Protein AF-A0ABC8UKL0-F1 (afdb_monomer)

Sequence (51 aa):
NPALRHGKPGTGVGLGYGLRFKSQLGYFQVDYAINAYQQKTLYFGLGNVPS

Foldseek 3Di:
DCPPDDDDPDPKDKDKDKDWDDDLQWIWIWIWIAIPVRDIDIDIDTGGDDD

pLDDT: mean 75.58, std 13.9, range [47.44, 90.81]

Secondary structure (DSSP, 8-state):
-GGG-S--------EEEEEEEE-SSEEEEEEEEE-TT--EEEEEEEEEPP-

Mean predicted aligned error: 10.92 Å

Organism: NCBI:txid185542

InterPro domains:
  IPR039910 Surface antigen D15-like [PTHR12815] (1-47)

Solvent-accessible surface area (backbone atoms only — not comparable to full-atom values): 3332 Å² total; per-residue (Å²): 130,80,90,78,71,77,84,79,91,78,89,70,64,64,57,67,54,72,51,75,51,77,55,93,70,23,38,40,35,39,37,40,37,31,40,68,84,71,49,75,45,81,46,77,46,79,46,67,55,86,127

Structure (mmCIF, N/CA/C/O backbone):
data_AF-A0ABC8UKL0-F1
#
_entry.id   AF-A0ABC8UKL0-F1
#
loop_
_atom_site.group_PDB
_atom_site.id
_atom_site.type_symbol
_atom_site.label_atom_id
_atom_site.label_alt_id
_atom_site.label_comp_id
_atom_site.label_asym_id
_atom_site.label_entity_id
_atom_site.label_seq_id
_atom_site.pdbx_PDB_ins_code
_atom_site.Cartn_x
_atom_site.Cartn_y
_atom_site.Cartn_z
_atom_site.occupancy
_atom_site.B_iso_or_equiv
_atom_site.auth_seq_id
_atom_site.auth_comp_id
_atom_site.auth_asym_id
_atom_site.auth_atom_id
_atom_site.pdbx_PDB_model_num
ATOM 1 N N . ASN A 1 1 ? -6.308 8.403 -34.431 1.00 47.75 1 ASN A N 1
ATOM 2 C CA . ASN A 1 1 ? -6.236 8.327 -32.957 1.00 47.75 1 ASN A CA 1
ATOM 3 C C . ASN A 1 1 ? -4.851 8.811 -32.505 1.00 47.75 1 ASN A C 1
ATOM 5 O O . ASN A 1 1 ? -3.885 8.111 -32.784 1.00 47.75 1 ASN A O 1
ATOM 9 N N . PRO A 1 2 ? -4.699 10.016 -31.919 1.00 47.44 2 PRO A N 1
ATOM 10 C CA . PRO A 1 2 ? -3.399 10.659 -31.674 1.00 47.44 2 PRO A CA 1
ATOM 11 C C . PRO A 1 2 ? -2.642 10.161 -30.425 1.00 47.44 2 PRO A C 1
ATOM 13 O O . PRO A 1 2 ? -1.589 10.703 -30.103 1.00 47.44 2 PRO A O 1
ATOM 16 N N . ALA A 1 3 ? -3.128 9.121 -29.738 1.00 52.09 3 ALA A N 1
ATOM 17 C CA . ALA A 1 3 ? -2.536 8.608 -28.495 1.00 52.09 3 ALA A CA 1
ATOM 18 C C . ALA A 1 3 ? -1.180 7.874 -28.660 1.00 52.09 3 ALA A C 1
ATOM 20 O O . ALA A 1 3 ? -0.548 7.533 -27.667 1.00 52.09 3 ALA A O 1
ATOM 21 N N . LEU A 1 4 ? -0.717 7.652 -29.898 1.00 53.69 4 LEU A N 1
ATOM 22 C CA . LEU A 1 4 ? 0.567 7.009 -30.234 1.00 53.69 4 LEU A CA 1
ATOM 23 C C . LEU A 1 4 ? 1.724 8.007 -30.449 1.00 53.69 4 LEU A C 1
ATOM 25 O O . LEU A 1 4 ? 2.842 7.596 -30.763 1.00 53.69 4 LEU A O 1
ATOM 29 N N . ARG A 1 5 ? 1.492 9.321 -30.285 1.00 56.16 5 ARG A 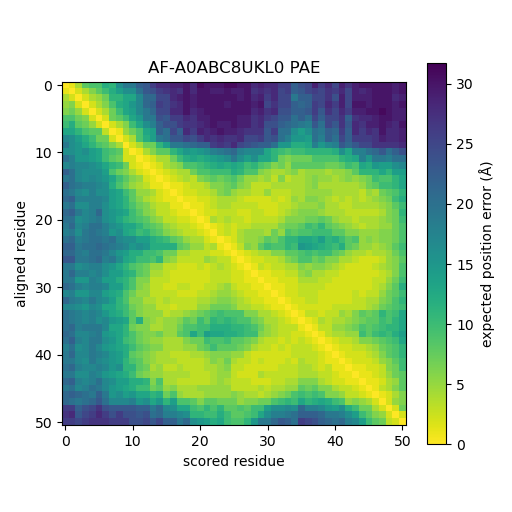N 1
ATOM 30 C CA . ARG A 1 5 ? 2.559 10.335 -30.335 1.00 56.16 5 ARG A CA 1
ATOM 31 C C . ARG A 1 5 ? 3.446 10.249 -29.084 1.00 56.16 5 ARG A C 1
ATOM 33 O O . ARG A 1 5 ? 3.243 10.948 -28.103 1.00 56.16 5 ARG A O 1
ATOM 40 N N . HIS A 1 6 ? 4.461 9.397 -29.191 1.00 53.16 6 HIS A N 1
ATOM 41 C CA . HIS A 1 6 ? 5.856 9.821 -29.082 1.00 53.16 6 HIS A CA 1
ATOM 42 C C . HIS A 1 6 ? 6.265 10.471 -27.739 1.00 53.16 6 HIS A C 1
ATOM 44 O O . HIS A 1 6 ? 6.220 11.688 -27.588 1.00 53.16 6 HIS A O 1
ATOM 50 N N . GLY A 1 7 ? 6.774 9.659 -26.800 1.00 54.16 7 GLY A N 1
ATOM 51 C CA . GLY A 1 7 ? 7.883 10.125 -25.954 1.00 54.16 7 GLY A CA 1
ATOM 52 C C . GLY A 1 7 ? 7.658 10.383 -24.461 1.00 54.16 7 GLY A C 1
ATOM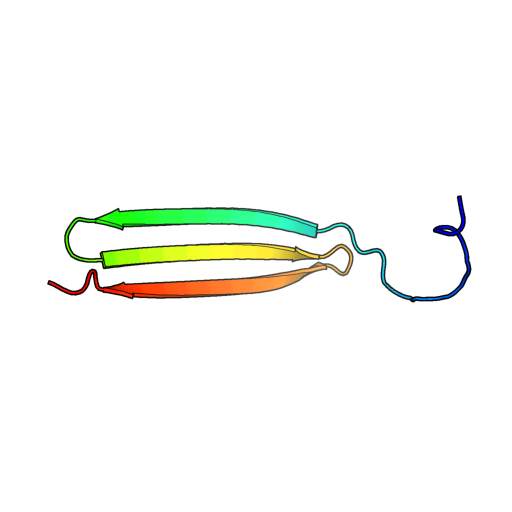 53 O O . GLY A 1 7 ? 8.470 11.098 -23.885 1.00 54.16 7 GLY A O 1
ATOM 54 N N . LYS A 1 8 ? 6.654 9.805 -23.785 1.00 54.72 8 LYS A N 1
ATOM 55 C CA . LYS A 1 8 ? 6.721 9.698 -22.309 1.00 54.72 8 LYS A CA 1
ATOM 56 C C . LYS A 1 8 ? 7.373 8.363 -21.921 1.00 54.72 8 LYS A C 1
ATOM 58 O O . LYS A 1 8 ? 6.744 7.326 -22.132 1.00 54.72 8 LYS A O 1
ATOM 63 N N . PRO A 1 9 ? 8.608 8.350 -21.382 1.00 56.12 9 PRO A N 1
ATOM 64 C CA . PRO A 1 9 ? 9.190 7.136 -20.832 1.00 56.12 9 PRO A CA 1
ATOM 65 C C . PRO A 1 9 ? 8.390 6.759 -19.587 1.00 56.12 9 PRO A C 1
ATOM 67 O O . PRO A 1 9 ? 8.290 7.552 -18.653 1.00 56.12 9 PRO A O 1
ATOM 70 N N . GLY A 1 10 ? 7.805 5.563 -19.591 1.00 54.62 10 GLY A N 1
ATOM 71 C CA . GLY A 1 10 ? 7.200 4.988 -18.392 1.00 54.62 10 GLY A CA 1
ATOM 72 C C . GLY A 1 10 ? 5.808 4.400 -18.587 1.00 54.62 10 GLY A C 1
ATOM 73 O O . GLY A 1 10 ? 4.910 4.693 -17.807 1.00 54.62 10 GLY A O 1
ATOM 74 N N . THR A 1 11 ? 5.604 3.543 -19.586 1.00 60.09 11 THR A N 1
ATOM 75 C CA . THR A 1 11 ? 4.532 2.542 -19.494 1.00 60.09 11 THR A CA 1
ATOM 76 C C . THR A 1 11 ? 5.062 1.383 -18.651 1.00 60.09 11 THR A C 1
ATOM 78 O O . THR A 1 11 ? 5.783 0.527 -19.158 1.00 60.09 11 THR A O 1
ATOM 81 N N . GLY A 1 12 ? 4.772 1.400 -17.350 1.00 61.50 12 GLY A N 1
ATOM 82 C CA . GLY A 1 12 ? 5.078 0.309 -16.424 1.00 61.50 12 GLY A CA 1
ATOM 83 C C . GLY A 1 12 ? 3.821 -0.505 -16.129 1.00 61.50 12 GLY A C 1
ATOM 84 O O . GLY A 1 12 ? 2.777 0.067 -15.824 1.00 61.50 12 GLY A O 1
ATOM 85 N N . VAL A 1 13 ? 3.914 -1.832 -16.218 1.00 61.94 13 VAL A N 1
ATOM 86 C CA . VAL A 1 13 ? 2.853 -2.745 -15.772 1.00 61.94 13 VAL A CA 1
ATOM 87 C C . VAL A 1 13 ? 3.157 -3.119 -14.324 1.00 61.94 13 VAL A C 1
ATOM 89 O O . VAL A 1 13 ? 4.238 -3.622 -14.033 1.00 61.94 13 VAL A O 1
ATOM 92 N N . GLY A 1 14 ? 2.242 -2.823 -13.405 1.00 72.38 14 GLY A N 1
ATOM 93 C CA . GLY A 1 14 ? 2.382 -3.161 -11.990 1.00 72.38 14 GLY A CA 1
ATOM 94 C C . GLY A 1 14 ? 1.373 -4.221 -11.574 1.00 72.38 14 GLY A C 1
ATOM 95 O O . GLY A 1 14 ? 0.240 -4.218 -12.052 1.00 72.38 14 GLY A O 1
ATOM 96 N N . LEU A 1 15 ? 1.778 -5.113 -10.675 1.00 76.19 15 LEU A N 1
ATOM 97 C CA . LEU A 1 15 ? 0.887 -6.057 -10.006 1.00 76.19 15 LEU A CA 1
ATOM 98 C C . LEU A 1 15 ? 0.813 -5.673 -8.536 1.00 76.19 15 LEU A C 1
ATOM 100 O O . LEU A 1 15 ? 1.839 -5.426 -7.902 1.00 76.19 15 LEU A O 1
ATOM 104 N N . GLY A 1 16 ? -0.395 -5.614 -7.991 1.00 84.44 16 GLY A N 1
ATOM 105 C CA . GLY A 1 16 ? -0.597 -5.256 -6.597 1.00 84.44 16 GLY A CA 1
ATOM 106 C C . GLY A 1 16 ? -1.689 -6.078 -5.936 1.00 84.44 16 GLY A C 1
ATOM 107 O O . GLY A 1 16 ? -2.595 -6.575 -6.600 1.00 84.44 16 GLY A O 1
ATOM 108 N N . TYR A 1 17 ? -1.580 -6.199 -4.618 1.00 84.06 17 TYR A N 1
ATOM 109 C CA . TYR A 1 17 ? -2.549 -6.843 -3.745 1.00 84.06 17 TYR A CA 1
ATOM 110 C C . TYR A 1 17 ? -2.911 -5.883 -2.618 1.00 84.06 17 TYR A C 1
ATOM 112 O O . TYR A 1 17 ? -2.028 -5.325 -1.971 1.00 84.06 17 TYR A O 1
ATOM 120 N N . GLY A 1 18 ? -4.208 -5.693 -2.394 1.00 88.62 18 GLY A N 1
ATOM 121 C CA . GLY A 1 18 ? -4.727 -4.789 -1.374 1.00 88.62 18 GLY A CA 1
ATOM 122 C C . GLY A 1 18 ? -5.628 -5.514 -0.389 1.00 88.62 18 GLY A C 1
ATOM 123 O O . GLY A 1 18 ? -6.473 -6.319 -0.781 1.00 88.62 18 GLY A O 1
ATOM 124 N N . LEU A 1 19 ? -5.459 -5.206 0.893 1.00 87.81 19 LEU A N 1
ATOM 125 C CA . LEU A 1 19 ? -6.368 -5.591 1.962 1.00 87.81 19 LEU A CA 1
ATOM 126 C C . LEU A 1 19 ? -7.027 -4.331 2.506 1.00 87.81 19 LEU A C 1
ATOM 128 O O . LEU A 1 19 ? -6.360 -3.409 2.975 1.00 87.81 19 LEU A O 1
ATOM 132 N N . ARG A 1 20 ? -8.359 -4.301 2.469 1.00 89.38 20 ARG A N 1
ATOM 133 C CA . ARG A 1 20 ? -9.148 -3.219 3.052 1.00 89.38 20 ARG A CA 1
ATOM 134 C C . ARG A 1 20 ? -10.079 -3.788 4.108 1.00 89.38 20 ARG A C 1
ATOM 136 O O . ARG A 1 20 ? -11.028 -4.500 3.796 1.00 89.38 20 ARG A O 1
ATOM 143 N N . PHE A 1 21 ? -9.817 -3.422 5.351 1.00 85.81 21 PHE A N 1
ATOM 144 C CA . PHE A 1 21 ? -10.653 -3.736 6.491 1.00 85.81 21 PHE A CA 1
ATOM 145 C C . PHE A 1 21 ? -11.514 -2.52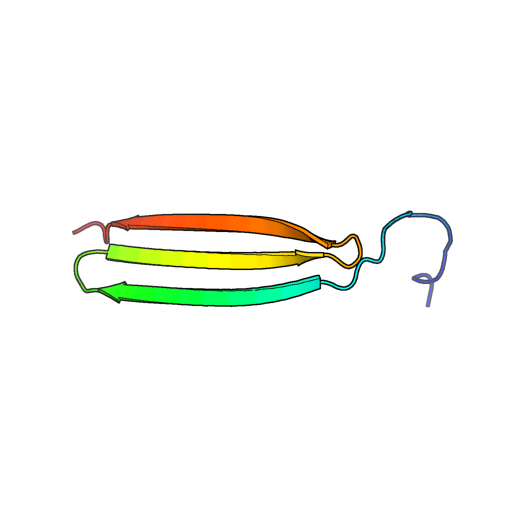0 6.834 1.00 85.81 21 PHE A C 1
ATOM 147 O O . PHE A 1 21 ? -11.002 -1.440 7.122 1.00 85.81 21 PHE A O 1
ATOM 154 N N . LYS A 1 22 ? -12.837 -2.677 6.786 1.00 85.00 22 LYS A N 1
ATOM 155 C CA . LYS A 1 22 ? -13.784 -1.662 7.259 1.00 85.00 22 LYS A CA 1
ATOM 156 C C . LYS A 1 22 ? -14.439 -2.165 8.535 1.00 85.00 22 LYS A C 1
ATOM 158 O O . LYS A 1 22 ? -15.000 -3.256 8.541 1.00 85.00 22 LYS A O 1
ATOM 163 N N . SER A 1 23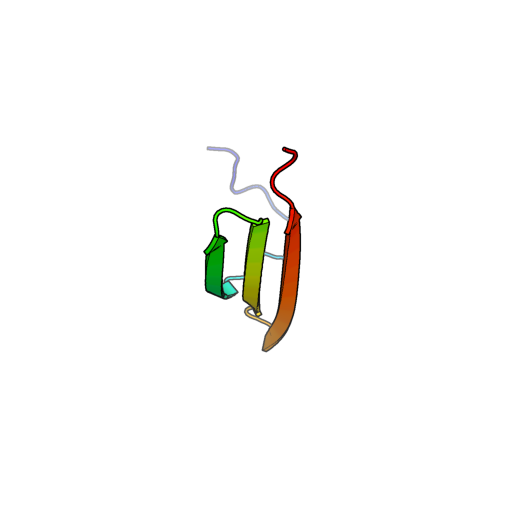 ? -14.385 -1.358 9.585 1.00 79.81 23 SER A N 1
ATOM 164 C CA . SER A 1 23 ? -15.125 -1.566 10.825 1.00 79.81 23 SER A CA 1
ATOM 165 C C . SER A 1 23 ? -16.042 -0.371 11.095 1.00 79.81 23 SER A C 1
ATOM 167 O O . SER A 1 23 ? -15.950 0.665 10.436 1.00 79.81 23 SER A O 1
ATOM 169 N N . GLN A 1 24 ? -16.930 -0.507 12.078 1.00 79.25 24 GLN A N 1
ATOM 170 C CA . GLN A 1 24 ? -17.771 0.601 12.544 1.00 79.25 24 GLN A CA 1
ATOM 171 C C . GLN A 1 24 ? -16.960 1.734 13.201 1.00 79.25 24 GLN A C 1
ATOM 173 O O . GLN A 1 24 ? -17.461 2.845 13.308 1.00 79.25 24 GLN A O 1
ATOM 178 N N . LEU A 1 25 ? -15.714 1.468 13.613 1.00 79.44 25 LEU A N 1
ATOM 179 C CA . LEU A 1 25 ? -14.821 2.441 14.253 1.00 79.44 25 LEU A CA 1
ATOM 180 C C . LEU A 1 25 ? -13.895 3.144 13.246 1.00 79.44 25 LEU A C 1
ATOM 182 O O . LEU A 1 25 ? -13.363 4.213 13.525 1.00 79.44 25 LEU A O 1
ATOM 186 N N . GLY A 1 26 ? -13.693 2.571 12.059 1.00 83.19 26 GLY A N 1
ATOM 187 C CA . GLY A 1 26 ? -12.801 3.151 11.061 1.00 83.19 26 GLY A CA 1
ATOM 188 C C . GLY A 1 26 ? -12.555 2.248 9.863 1.00 83.19 26 GLY A C 1
ATOM 189 O O . GLY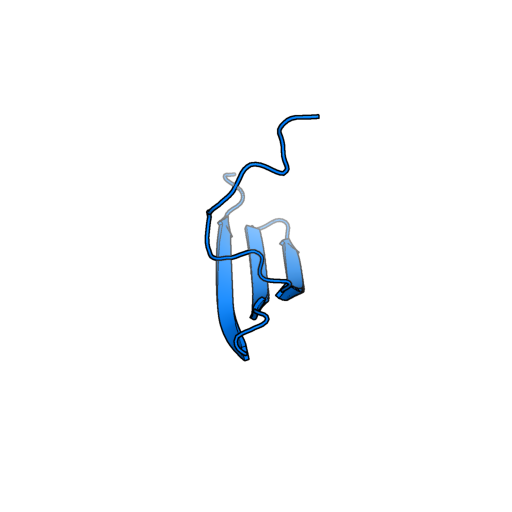 A 1 26 ? -13.081 1.142 9.754 1.00 83.19 26 GLY A O 1
ATOM 190 N N . TYR A 1 27 ? -11.708 2.715 8.956 1.00 87.06 27 TYR A N 1
ATOM 191 C CA . TYR A 1 27 ? -11.176 1.912 7.869 1.00 87.06 27 TYR A CA 1
ATOM 192 C C . TYR A 1 27 ? -9.658 1.813 7.979 1.00 87.06 27 TYR A C 1
ATOM 194 O O . TYR A 1 27 ? -8.952 2.784 8.248 1.00 87.06 27 TYR A O 1
ATOM 202 N N . PHE A 1 28 ? -9.168 0.608 7.737 1.00 90.19 28 PHE A N 1
ATOM 203 C CA . PHE A 1 28 ? -7.764 0.298 7.581 1.00 90.19 28 PHE A CA 1
ATOM 204 C C . PHE A 1 28 ? -7.557 -0.271 6.186 1.00 90.19 28 PHE A C 1
ATOM 206 O O . PHE A 1 28 ? -8.265 -1.179 5.753 1.00 90.19 28 PHE A O 1
ATOM 213 N N . GLN A 1 29 ? -6.605 0.282 5.458 1.00 90.81 29 GLN A N 1
ATOM 214 C CA . GLN A 1 29 ? -6.258 -0.157 4.122 1.00 90.81 29 GLN A CA 1
ATOM 215 C C . GLN A 1 29 ? -4.755 -0.347 4.045 1.00 90.81 29 GLN A C 1
ATOM 217 O O . GLN A 1 29 ? -3.997 0.506 4.495 1.00 90.81 29 GLN A O 1
ATOM 222 N N . VAL A 1 30 ? -4.339 -1.456 3.452 1.00 90.50 30 VAL A N 1
ATOM 223 C CA . VAL A 1 30 ? -2.948 -1.722 3.116 1.00 90.50 30 VAL A CA 1
ATOM 224 C C . VAL A 1 30 ? -2.911 -2.214 1.686 1.00 90.50 30 VAL A C 1
ATOM 226 O O . VAL A 1 30 ? -3.498 -3.248 1.378 1.00 90.50 30 VAL A O 1
ATOM 229 N N . ASP A 1 31 ? -2.205 -1.490 0.829 1.00 90.69 31 ASP A N 1
ATOM 230 C CA . ASP A 1 31 ? -1.982 -1.875 -0.556 1.00 90.69 31 ASP A CA 1
ATOM 231 C C . ASP A 1 31 ? -0.500 -2.129 -0.787 1.00 90.69 31 ASP A C 1
ATOM 233 O O . ASP A 1 31 ? 0.365 -1.298 -0.506 1.00 90.69 31 ASP A O 1
ATOM 237 N N . TYR A 1 32 ? -0.209 -3.303 -1.323 1.00 87.94 32 TYR A N 1
ATOM 238 C CA . TYR A 1 32 ? 1.114 -3.713 -1.739 1.00 87.94 32 TYR A CA 1
ATOM 239 C C . TYR A 1 32 ? 1.183 -3.671 -3.258 1.00 87.94 32 TYR A C 1
ATOM 241 O O . TYR A 1 32 ? 0.486 -4.431 -3.923 1.00 87.94 32 TYR A O 1
ATOM 249 N N . ALA A 1 33 ? 2.020 -2.807 -3.819 1.00 86.06 33 ALA A N 1
ATOM 250 C CA . ALA A 1 33 ? 2.210 -2.686 -5.257 1.00 86.06 33 ALA A CA 1
ATOM 251 C C . ALA A 1 33 ? 3.647 -3.046 -5.635 1.00 86.06 33 ALA A C 1
ATOM 253 O O . ALA A 1 33 ? 4.600 -2.620 -4.986 1.00 86.06 33 ALA A O 1
ATOM 254 N N . ILE A 1 34 ? 3.808 -3.816 -6.706 1.00 83.94 34 ILE A N 1
ATOM 255 C CA . ILE A 1 34 ? 5.102 -4.107 -7.318 1.00 83.94 34 ILE A CA 1
ATOM 256 C C . ILE A 1 34 ? 5.064 -3.600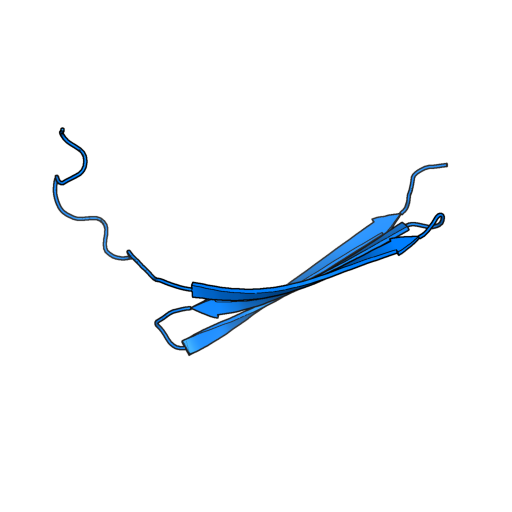 -8.756 1.00 83.94 34 ILE A C 1
ATOM 258 O O . ILE A 1 34 ? 4.172 -3.960 -9.524 1.00 83.94 34 ILE A O 1
ATOM 262 N N . ASN A 1 35 ? 6.024 -2.760 -9.130 1.00 79.75 35 ASN A N 1
ATOM 263 C CA . ASN A 1 35 ? 6.163 -2.267 -10.500 1.00 79.75 35 ASN A CA 1
ATOM 264 C C . ASN A 1 35 ? 6.974 -3.253 -11.372 1.00 79.75 35 ASN A C 1
ATOM 266 O O . ASN A 1 35 ? 7.708 -4.091 -10.849 1.00 79.75 35 ASN A O 1
ATOM 270 N N . ALA A 1 36 ? 6.911 -3.107 -12.697 1.00 75.31 36 ALA A N 1
ATOM 271 C CA . ALA A 1 36 ? 7.730 -3.821 -13.682 1.00 75.31 36 ALA A CA 1
ATOM 272 C C . ALA A 1 36 ? 9.242 -3.715 -13.417 1.00 75.31 36 ALA A C 1
ATOM 274 O O . ALA A 1 36 ? 10.000 -4.609 -13.776 1.00 75.31 36 ALA A O 1
ATOM 275 N N . TYR A 1 37 ? 9.677 -2.650 -12.741 1.00 81.62 37 TYR A N 1
ATOM 276 C CA . TYR A 1 37 ? 11.061 -2.455 -12.298 1.00 81.62 37 TYR A CA 1
ATOM 277 C C . TYR A 1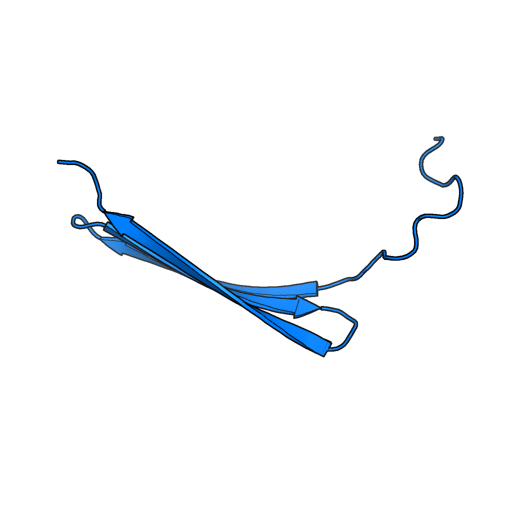 37 ? 11.380 -3.140 -10.960 1.00 81.62 37 TYR A C 1
ATOM 279 O O . TYR A 1 37 ? 12.367 -2.803 -10.312 1.00 81.62 37 TYR A O 1
ATOM 287 N N . GLN A 1 38 ? 10.516 -4.053 -10.501 1.00 75.00 38 GLN A N 1
ATOM 288 C CA . GLN A 1 38 ? 10.650 -4.808 -9.249 1.00 75.00 38 GLN A CA 1
ATOM 289 C C . GLN A 1 38 ? 10.662 -3.937 -7.978 1.00 75.00 38 GLN A C 1
ATOM 291 O O . GLN A 1 38 ? 10.930 -4.418 -6.876 1.00 75.00 38 GLN A O 1
ATOM 296 N N . GLN A 1 39 ? 10.315 -2.657 -8.123 1.00 81.50 39 GLN A N 1
ATOM 297 C CA . GLN A 1 39 ? 10.128 -1.724 -7.023 1.00 81.50 39 GLN A CA 1
ATOM 298 C C . GLN A 1 39 ? 8.851 -2.074 -6.271 1.00 81.50 39 GLN A C 1
ATOM 300 O O . GLN A 1 39 ? 7.767 -2.125 -6.852 1.00 81.50 39 GLN A O 1
ATOM 305 N N . LYS A 1 40 ? 9.012 -2.321 -4.974 1.00 86.12 40 LYS A N 1
ATOM 306 C CA . LYS A 1 40 ? 7.9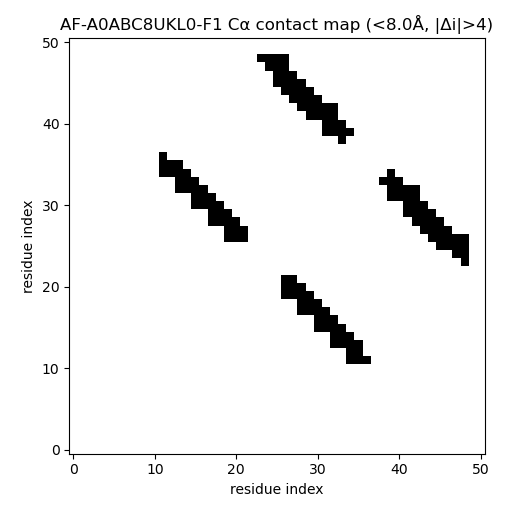42 -2.661 -4.043 1.00 86.12 40 LYS A CA 1
ATOM 307 C C . LYS A 1 40 ? 7.528 -1.400 -3.304 1.00 86.12 40 LYS A C 1
ATOM 309 O O . LYS A 1 40 ? 8.358 -0.761 -2.661 1.00 86.12 40 LYS A O 1
ATOM 314 N N . THR A 1 41 ? 6.253 -1.063 -3.376 1.00 87.00 41 THR A N 1
ATOM 315 C CA . THR A 1 41 ? 5.678 0.094 -2.702 1.00 87.00 41 THR A CA 1
ATOM 316 C C . THR A 1 41 ? 4.545 -0.368 -1.804 1.00 87.00 41 THR A C 1
ATOM 318 O O . THR A 1 41 ? 3.639 -1.076 -2.238 1.00 87.00 41 THR A O 1
ATOM 321 N N . LEU A 1 42 ? 4.629 0.020 -0.536 1.00 88.31 42 LEU A N 1
ATOM 322 C CA . LEU A 1 42 ? 3.610 -0.229 0.473 1.00 88.31 42 LEU A CA 1
ATOM 323 C C . LEU A 1 42 ? 2.862 1.068 0.739 1.00 88.31 42 LEU A C 1
ATOM 325 O O . LEU A 1 42 ? 3.468 2.064 1.130 1.00 88.31 42 LEU A O 1
ATOM 329 N N . TYR A 1 43 ? 1.551 1.031 0.556 1.00 88.81 43 TYR A N 1
ATOM 330 C CA . TYR A 1 43 ? 0.647 2.101 0.933 1.00 88.81 43 TYR A CA 1
ATOM 331 C C . TYR A 1 43 ? -0.180 1.633 2.119 1.00 88.81 43 TYR A C 1
ATOM 333 O O . TYR A 1 43 ? -0.711 0.525 2.114 1.00 88.81 43 TYR A O 1
ATOM 341 N N . PHE A 1 44 ? -0.296 2.474 3.137 1.00 90.50 44 PHE A N 1
ATOM 342 C CA . PHE A 1 44 ? -1.176 2.230 4.268 1.00 90.50 44 PHE A CA 1
ATOM 343 C C . PHE A 1 44 ? -2.063 3.451 4.481 1.00 90.50 44 PHE A C 1
ATOM 345 O O . PHE A 1 44 ? -1.620 4.594 4.381 1.00 90.50 44 PHE A O 1
ATOM 352 N N . GLY A 1 45 ? -3.337 3.195 4.742 1.00 87.38 45 GLY A N 1
ATOM 353 C CA . GLY A 1 45 ? -4.355 4.193 5.006 1.00 87.38 45 GLY A CA 1
ATOM 354 C C . GLY A 1 45 ? -5.092 3.831 6.282 1.00 87.38 45 GLY A C 1
ATOM 355 O O . GLY A 1 45 ? -5.599 2.721 6.426 1.00 87.38 45 GLY A O 1
ATOM 356 N N . LEU A 1 46 ? -5.156 4.780 7.203 1.00 86.56 46 LEU A N 1
ATOM 357 C CA . LEU A 1 46 ? -5.952 4.698 8.418 1.00 86.56 46 LEU A CA 1
ATOM 358 C C . LEU A 1 46 ? -6.929 5.865 8.393 1.00 86.56 46 LEU A C 1
ATOM 360 O O . LEU A 1 46 ? -6.526 7.002 8.150 1.00 86.56 46 LEU A O 1
ATOM 364 N N . GLY A 1 47 ? -8.202 5.595 8.643 1.00 83.62 47 GLY A N 1
ATOM 365 C CA . GLY A 1 47 ? -9.190 6.642 8.849 1.00 83.62 47 GLY A CA 1
ATOM 366 C C . GLY A 1 47 ? -10.205 6.227 9.894 1.00 83.62 47 GLY A C 1
ATOM 367 O O . GLY A 1 47 ? -10.578 5.060 9.987 1.00 83.62 47 GLY A O 1
ATOM 368 N N . ASN A 1 48 ? -10.639 7.191 10.695 1.00 77.56 48 ASN A N 1
ATOM 369 C CA . ASN A 1 48 ? -11.751 7.009 11.618 1.00 77.56 48 ASN A CA 1
ATOM 370 C C . ASN A 1 48 ? -13.058 7.319 10.889 1.00 77.56 48 ASN A C 1
ATOM 372 O O . ASN A 1 48 ? -13.080 8.167 9.994 1.00 77.56 48 ASN A O 1
ATOM 376 N N . VAL A 1 49 ? -14.143 6.644 11.267 1.00 68.12 49 VAL A N 1
ATOM 377 C CA . VAL A 1 49 ? -15.479 7.119 10.892 1.00 68.12 49 VAL A CA 1
ATOM 378 C C . VAL A 1 49 ? -15.762 8.312 11.810 1.00 68.12 49 VAL A C 1
ATOM 380 O O . VAL A 1 49 ? -15.745 8.115 13.026 1.00 68.12 49 VAL A O 1
ATOM 383 N N . PRO A 1 50 ? -15.937 9.544 11.296 1.00 61.38 50 PRO A N 1
ATOM 384 C CA . PRO A 1 50 ? -16.385 10.637 12.144 1.00 61.38 50 PRO A CA 1
ATOM 385 C C . PRO A 1 50 ? -17.783 10.269 12.646 1.00 61.38 50 PRO A C 1
ATOM 387 O O . PRO A 1 50 ? -18.667 9.982 11.837 1.00 61.38 50 PRO A O 1
ATOM 390 N N . SER A 1 51 ? -17.921 10.194 13.968 1.00 60.25 51 SER A N 1
ATOM 391 C CA . SER A 1 51 ? -19.189 10.029 14.685 1.00 60.25 51 SER A CA 1
ATOM 392 C C . SER A 1 51 ? -20.125 11.202 14.446 1.00 60.25 51 SER A C 1
ATOM 394 O O . SER A 1 51 ? -19.605 12.342 14.511 1.00 60.25 51 SER A O 1
#

Nearest PDB structures (foldseek):
  2gr8-assembly2_F  TM=8.715E-01  e=2.996E-01  Haemophilus influenzae
  7fds-assembly1_A  TM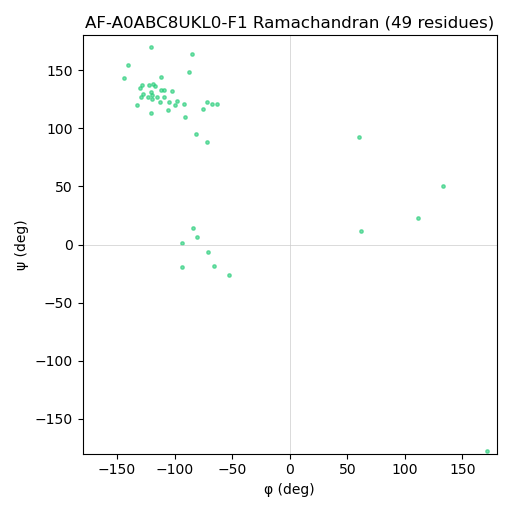=6.441E-01  e=9.899E-01  Mycobacterium tuberculosis H37Rv
  5w8m-assembly3_C  TM=6.480E-01  e=1.356E+00  Thermochaetoides thermophila
  4lid-assembly1_B  TM=7.231E-01  e=1.978E+00  Sulfolobus spindle-shaped virus 1
  2l3b-assembly1_A  TM=7.227E-01  e=6.534E+00  Bacteroides thetaiotaomicron

Radius of gyration: 16.97 Å; Cα contacts (8 Å, |Δi|>4): 74; chains: 1; bounding box: 30×18×48 Å